Protein AF-C3YL64-F1 (afdb_monomer)

Structure (mmCIF, N/CA/C/O backbone):
data_AF-C3YL64-F1
#
_entry.id   AF-C3YL64-F1
#
loop_
_atom_site.group_PDB
_atom_site.id
_atom_site.type_symbol
_atom_site.label_atom_id
_atom_site.label_alt_id
_atom_site.label_comp_id
_atom_site.label_asym_id
_atom_site.label_entity_id
_atom_site.label_seq_id
_atom_site.pdbx_PDB_ins_code
_atom_site.Cartn_x
_atom_site.Cartn_y
_atom_site.Cartn_z
_atom_site.occupancy
_atom_site.B_iso_or_equiv
_atom_site.auth_seq_id
_atom_site.auth_comp_id
_atom_site.auth_asym_id
_atom_site.auth_atom_id
_atom_site.pdbx_PDB_model_num
ATOM 1 N N . LEU A 1 1 ? 18.282 7.233 -0.291 1.00 51.28 1 LEU A N 1
ATOM 2 C CA . LEU A 1 1 ? 16.861 7.371 0.098 1.00 51.28 1 LEU A CA 1
ATOM 3 C C . LEU A 1 1 ? 16.114 6.228 -0.570 1.00 51.28 1 LEU A C 1
ATOM 5 O O . LEU A 1 1 ? 16.091 6.190 -1.793 1.00 51.28 1 LEU A O 1
ATOM 9 N N . GLY A 1 2 ? 15.663 5.235 0.198 1.00 61.12 2 GLY A N 1
ATOM 10 C CA . GLY A 1 2 ? 14.927 4.095 -0.352 1.00 61.12 2 GLY A CA 1
ATOM 11 C C . GLY A 1 2 ? 13.511 4.534 -0.695 1.00 61.12 2 GLY A C 1
ATOM 12 O O . GLY A 1 2 ? 12.827 5.074 0.167 1.00 61.12 2 GLY A O 1
ATOM 13 N N . ALA A 1 3 ? 13.103 4.376 -1.950 1.00 73.94 3 ALA A N 1
ATOM 14 C CA . ALA A 1 3 ? 11.713 4.569 -2.337 1.00 73.94 3 ALA A CA 1
ATOM 15 C C . ALA A 1 3 ? 10.897 3.348 -1.895 1.00 73.94 3 ALA A C 1
ATOM 17 O O . ALA A 1 3 ? 11.397 2.221 -1.938 1.00 73.94 3 ALA A O 1
ATOM 18 N N . PHE A 1 4 ? 9.645 3.575 -1.500 1.00 80.44 4 PHE A N 1
ATOM 19 C CA . PHE A 1 4 ? 8.674 2.505 -1.312 1.00 80.44 4 PHE A CA 1
ATOM 20 C C . PHE A 1 4 ? 8.604 1.654 -2.589 1.00 80.44 4 PHE A C 1
ATOM 22 O O . PHE A 1 4 ? 8.343 2.175 -3.677 1.00 80.44 4 PHE A O 1
ATOM 29 N N . LYS A 1 5 ?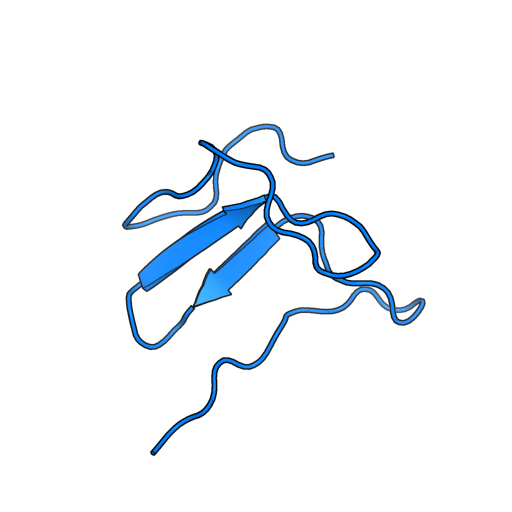 8.871 0.351 -2.463 1.00 86.50 5 LYS A N 1
ATOM 30 C CA . LYS A 1 5 ? 8.744 -0.602 -3.565 1.00 86.50 5 LYS A CA 1
ATOM 31 C C . LYS A 1 5 ? 7.398 -1.319 -3.424 1.00 86.50 5 LYS A C 1
ATOM 33 O O . LYS A 1 5 ? 7.269 -2.123 -2.502 1.00 86.50 5 LYS A O 1
ATOM 38 N N . PRO A 1 6 ? 6.422 -1.070 -4.313 1.00 90.12 6 PRO A N 1
ATOM 39 C CA . PRO A 1 6 ? 5.145 -1.760 -4.254 1.00 90.12 6 PRO A CA 1
ATOM 40 C C . PRO A 1 6 ? 5.305 -3.256 -4.539 1.00 90.12 6 PRO A C 1
ATOM 42 O O . PRO A 1 6 ? 6.148 -3.662 -5.345 1.00 90.12 6 PRO A O 1
ATOM 45 N N . THR A 1 7 ? 4.461 -4.067 -3.905 1.00 91.69 7 THR A N 1
ATOM 46 C CA . THR A 1 7 ? 4.284 -5.471 -4.274 1.00 91.69 7 THR A CA 1
ATOM 47 C C . THR A 1 7 ? 3.311 -5.552 -5.448 1.00 91.69 7 THR A C 1
ATOM 49 O O . THR A 1 7 ? 2.294 -4.856 -5.477 1.00 91.69 7 THR A O 1
ATOM 52 N N . CYS A 1 8 ? 3.633 -6.393 -6.427 1.00 93.44 8 CYS A N 1
ATOM 53 C CA . CYS A 1 8 ? 2.800 -6.624 -7.601 1.00 93.44 8 CYS A CA 1
ATOM 54 C C . CYS A 1 8 ? 2.474 -8.113 -7.738 1.00 93.44 8 CYS A C 1
ATOM 56 O O . CYS A 1 8 ? 3.275 -8.965 -7.346 1.00 93.44 8 CYS A O 1
ATOM 58 N N . THR A 1 9 ? 1.313 -8.420 -8.307 1.00 91.00 9 THR A N 1
ATOM 59 C CA . THR A 1 9 ? 0.921 -9.777 -8.692 1.00 91.00 9 THR A CA 1
ATOM 60 C C . THR A 1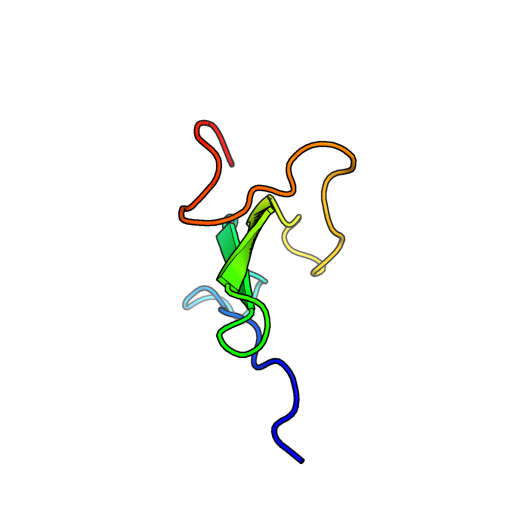 9 ? 1.656 -10.210 -9.974 1.00 91.00 9 THR A C 1
ATOM 62 O O . THR A 1 9 ? 2.215 -9.359 -10.677 1.00 91.00 9 THR A O 1
ATOM 65 N N . PRO A 1 10 ? 1.677 -11.514 -10.319 1.00 94.00 10 PRO A N 1
ATOM 66 C CA . PRO A 1 10 ? 2.288 -12.004 -11.561 1.00 94.00 10 PRO A CA 1
ATOM 67 C C . PRO A 1 10 ? 1.707 -11.380 -12.836 1.00 94.00 10 PRO A C 1
ATOM 69 O O . PRO A 1 10 ? 2.394 -11.282 -13.849 1.00 94.00 10 PRO A O 1
ATOM 72 N N . GLU A 1 11 ? 0.452 -10.939 -12.783 1.00 93.06 11 GLU A N 1
ATOM 73 C CA . GLU A 1 11 ? -0.259 -10.287 -13.884 1.00 93.06 11 GLU A CA 1
ATOM 74 C C . GLU A 1 11 ? 0.123 -8.803 -14.040 1.00 93.06 11 GLU A C 1
ATOM 76 O O . GLU A 1 11 ? -0.271 -8.168 -15.015 1.00 93.06 11 GLU A O 1
ATOM 81 N N . GLY A 1 12 ? 0.900 -8.249 -13.100 1.00 93.12 12 GLY A N 1
ATOM 82 C CA . GLY A 1 12 ? 1.371 -6.863 -13.123 1.00 93.12 12 GLY A CA 1
ATOM 83 C C . GLY A 1 12 ? 0.476 -5.861 -12.389 1.00 93.12 12 GLY A C 1
ATOM 84 O O . GLY A 1 12 ? 0.730 -4.662 -12.477 1.00 93.12 12 GLY A O 1
ATOM 85 N N . PHE A 1 13 ? -0.541 -6.321 -11.654 1.00 93.38 13 PHE A N 1
ATOM 86 C CA . PHE A 1 13 ? -1.364 -5.462 -10.796 1.00 93.38 13 PHE A CA 1
ATOM 87 C C . PHE A 1 13 ? -0.715 -5.244 -9.434 1.00 93.38 13 PHE A C 1
ATOM 89 O O . PHE A 1 13 ? 0.179 -5.989 -9.040 1.00 93.38 13 PHE A O 1
ATOM 96 N N . TYR A 1 14 ? -1.174 -4.244 -8.688 1.00 93.31 14 TYR A N 1
ATOM 97 C CA . TYR A 1 14 ? -0.770 -4.084 -7.294 1.00 93.31 14 TYR A CA 1
ATOM 98 C C . TYR A 1 14 ? -1.335 -5.222 -6.444 1.00 93.31 14 TYR A C 1
ATOM 100 O O . TYR A 1 14 ? -2.479 -5.640 -6.626 1.00 93.31 14 TYR A O 1
ATOM 108 N N . ALA A 1 15 ? -0.516 -5.747 -5.533 1.00 93.56 15 ALA A N 1
ATOM 109 C CA . ALA A 1 15 ? -0.964 -6.806 -4.647 1.00 93.56 15 ALA A CA 1
ATOM 110 C C . ALA A 1 15 ? -2.027 -6.272 -3.669 1.00 93.56 15 ALA A C 1
ATOM 112 O O . ALA A 1 15 ? -1.951 -5.115 -3.243 1.00 93.56 15 ALA A O 1
ATOM 113 N N . PRO A 1 16 ? -2.976 -7.117 -3.232 1.00 93.50 16 PRO A N 1
ATOM 114 C CA . PRO A 1 16 ? -4.012 -6.706 -2.287 1.00 93.50 16 PRO A CA 1
ATOM 115 C C . PRO A 1 16 ? -3.451 -6.139 -0.988 1.00 93.50 16 PRO A C 1
ATOM 117 O O . PRO A 1 16 ? -4.101 -5.325 -0.348 1.00 93.50 16 PRO A O 1
ATOM 120 N N . ILE A 1 17 ? -2.244 -6.560 -0.604 1.00 93.62 17 ILE A N 1
ATOM 121 C CA . ILE A 1 17 ? -1.528 -6.105 0.582 1.00 93.62 17 ILE A CA 1
ATOM 122 C C . ILE A 1 17 ? -0.236 -5.431 0.140 1.00 93.62 17 ILE A C 1
ATOM 124 O O . ILE A 1 17 ? 0.629 -6.058 -0.474 1.00 93.62 17 ILE A O 1
ATOM 128 N N . GLN A 1 18 ? -0.081 -4.178 0.545 1.00 92.88 18 GLN A N 1
ATOM 129 C CA . GLN A 1 18 ? 1.132 -3.398 0.361 1.00 92.88 18 GLN A CA 1
ATOM 130 C C . GLN A 1 18 ? 1.759 -3.137 1.720 1.00 92.88 18 GLN A C 1
ATOM 132 O O . GLN A 1 18 ? 1.055 -2.737 2.639 1.00 92.88 18 GLN A O 1
ATOM 137 N N . CYS A 1 19 ? 3.065 -3.358 1.845 1.00 91.50 19 CYS A N 1
ATOM 138 C CA . CYS A 1 19 ? 3.805 -3.099 3.075 1.00 91.50 19 CYS A CA 1
ATOM 139 C C . CYS A 1 19 ? 5.004 -2.201 2.783 1.00 91.50 19 CYS A C 1
ATOM 141 O O . CYS A 1 19 ? 5.860 -2.539 1.963 1.00 91.50 19 CYS A O 1
ATOM 143 N N . ASP A 1 20 ? 5.070 -1.062 3.460 1.00 90.38 20 ASP A N 1
ATOM 144 C CA . ASP A 1 20 ? 6.207 -0.162 3.422 1.00 90.38 20 ASP A CA 1
ATOM 145 C C . ASP A 1 20 ? 7.290 -0.654 4.381 1.00 90.38 20 ASP A C 1
ATOM 147 O O . ASP A 1 20 ? 7.173 -0.552 5.599 1.00 90.38 20 ASP A O 1
ATOM 151 N N . GLY A 1 21 ? 8.374 -1.192 3.821 1.00 85.38 21 GLY A N 1
ATOM 152 C CA . GLY A 1 21 ? 9.519 -1.656 4.601 1.00 85.38 21 GLY A CA 1
ATOM 153 C C . GLY A 1 21 ? 10.279 -0.542 5.333 1.00 85.38 21 GLY A C 1
ATOM 154 O O . GLY A 1 21 ? 11.084 -0.859 6.205 1.00 85.38 21 GLY A O 1
ATOM 155 N N . LEU A 1 22 ? 10.053 0.738 5.001 1.00 84.38 22 LEU A N 1
ATOM 156 C CA . LEU A 1 22 ? 10.665 1.869 5.707 1.00 84.38 22 LEU A CA 1
ATOM 157 C C . LEU A 1 22 ? 9.894 2.245 6.971 1.00 84.38 22 LEU A C 1
ATOM 159 O O . 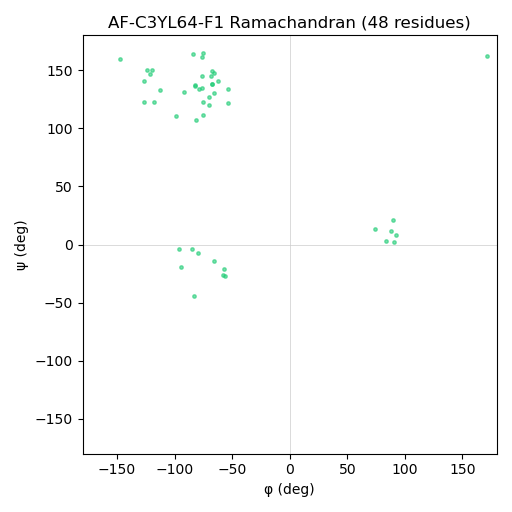LEU A 1 22 ? 10.517 2.493 8.002 1.00 84.38 22 LEU A O 1
ATOM 163 N N . THR A 1 23 ? 8.564 2.311 6.899 1.00 87.62 23 THR A N 1
ATOM 164 C CA . THR A 1 23 ? 7.729 2.695 8.050 1.00 87.62 23 THR A CA 1
ATOM 165 C 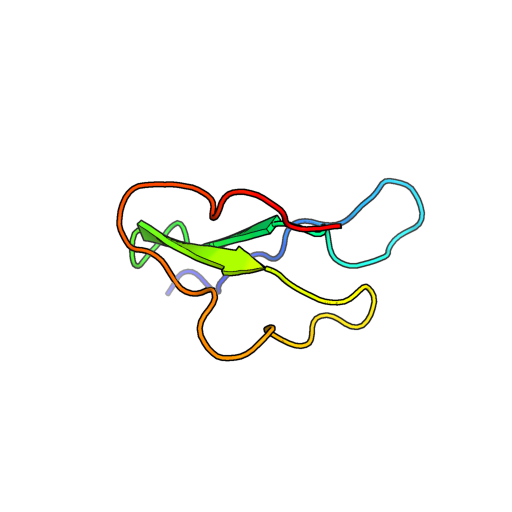C . THR A 1 23 ? 7.216 1.497 8.846 1.00 87.62 23 THR A C 1
ATOM 167 O O . THR A 1 23 ? 6.845 1.652 10.008 1.00 87.62 23 THR A O 1
ATOM 170 N N . GLY A 1 24 ? 7.208 0.304 8.247 1.00 88.25 24 GLY A N 1
ATOM 171 C CA . GLY A 1 24 ? 6.561 -0.884 8.802 1.00 88.25 24 GLY A CA 1
ATOM 172 C C . GLY A 1 24 ? 5.031 -0.847 8.706 1.00 88.25 24 GLY A C 1
ATOM 173 O O . GLY A 1 24 ? 4.364 -1.641 9.374 1.00 88.25 24 GLY A O 1
ATOM 174 N N . ASP A 1 25 ? 4.476 0.075 7.911 1.00 91.25 25 ASP A N 1
ATOM 175 C CA . ASP A 1 25 ? 3.039 0.163 7.659 1.00 91.25 25 ASP A CA 1
ATOM 176 C C . ASP A 1 25 ? 2.634 -0.836 6.580 1.00 91.25 25 ASP A C 1
ATOM 178 O O . ASP A 1 25 ? 3.271 -0.906 5.532 1.00 91.25 25 ASP A O 1
ATOM 182 N N . CYS A 1 26 ? 1.525 -1.538 6.778 1.00 93.38 26 CYS A N 1
ATOM 183 C CA . CYS A 1 26 ? 0.865 -2.297 5.724 1.00 93.38 26 CYS A CA 1
ATOM 184 C C . CYS A 1 26 ? -0.556 -1.781 5.500 1.00 93.38 26 CYS A C 1
ATOM 186 O O . CYS A 1 26 ? -1.187 -1.287 6.427 1.00 93.38 26 CYS A O 1
ATOM 188 N N . TRP A 1 27 ? -1.079 -1.883 4.283 1.00 93.88 27 TRP A N 1
ATOM 189 C CA . TRP A 1 27 ? -2.442 -1.475 3.939 1.00 93.88 27 TRP A CA 1
ATOM 190 C C . TRP A 1 27 ? -3.022 -2.364 2.841 1.00 93.88 27 TRP A C 1
ATOM 192 O O . TRP A 1 27 ? -2.278 -3.010 2.096 1.00 93.88 27 TRP A O 1
ATOM 202 N N . CYS A 1 28 ? -4.352 -2.380 2.722 1.00 94.56 28 CYS A N 1
ATOM 203 C CA . CYS A 1 28 ? -4.991 -2.976 1.559 1.00 94.56 28 CYS A CA 1
ATOM 204 C C . CYS A 1 28 ? -4.866 -2.023 0.369 1.00 94.56 28 CYS A C 1
ATOM 206 O O . CYS A 1 28 ? -5.133 -0.824 0.501 1.00 94.56 28 CYS A O 1
ATOM 208 N N . SER A 1 29 ? -4.507 -2.546 -0.799 1.00 94.38 29 SER A N 1
ATOM 209 C CA . SER A 1 29 ? -4.493 -1.782 -2.044 1.00 94.38 29 SER A CA 1
ATOM 210 C C . SER A 1 29 ? -5.401 -2.401 -3.096 1.00 94.38 29 SER A C 1
ATOM 212 O O . SER A 1 29 ? -5.602 -3.613 -3.140 1.00 94.38 29 SER A O 1
ATOM 214 N N . LEU A 1 30 ? -5.993 -1.541 -3.913 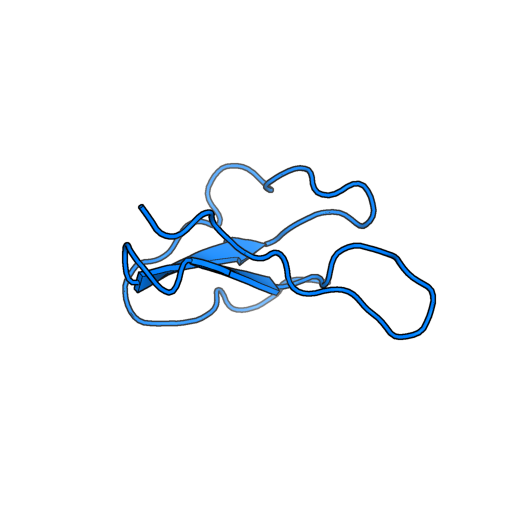1.00 92.44 30 LEU A N 1
ATOM 215 C CA . LEU A 1 30 ? -6.730 -1.933 -5.102 1.00 92.44 30 LEU A CA 1
ATOM 216 C C . LEU A 1 30 ? -5.745 -2.308 -6.228 1.00 92.44 30 LEU A C 1
ATOM 218 O O . LEU A 1 30 ? -4.585 -1.896 -6.183 1.00 92.44 30 LEU A O 1
ATOM 222 N N . PRO A 1 31 ? -6.181 -3.044 -7.271 1.00 93.19 31 PRO A N 1
ATOM 223 C CA . PRO A 1 31 ? -5.305 -3.466 -8.373 1.00 93.19 31 PRO A CA 1
ATOM 224 C C . PRO A 1 31 ? -4.601 -2.322 -9.122 1.00 93.19 31 PRO A C 1
ATOM 226 O O . PRO A 1 31 ? -3.585 -2.554 -9.778 1.00 93.19 31 PRO A O 1
ATOM 229 N N . ASP A 1 32 ? -5.128 -1.098 -9.027 1.00 92.50 32 ASP A N 1
ATOM 230 C CA . ASP A 1 32 ? -4.567 0.139 -9.584 1.00 92.50 32 ASP A CA 1
ATOM 231 C C . ASP A 1 32 ? -3.520 0.812 -8.670 1.00 92.50 32 ASP A C 1
ATOM 233 O O . ASP A 1 32 ? -2.921 1.816 -9.052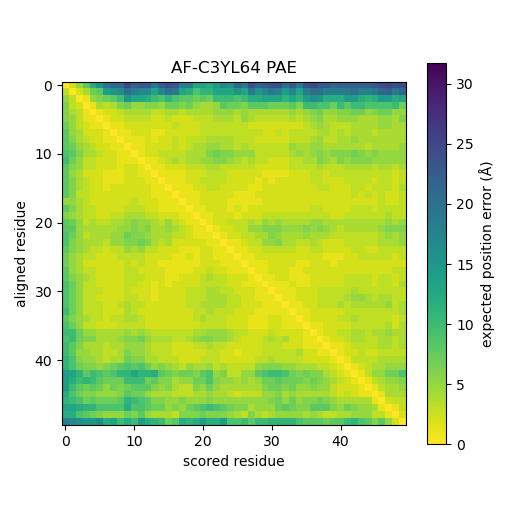 1.00 92.50 32 ASP A O 1
ATOM 237 N N . GLY A 1 33 ? -3.292 0.264 -7.472 1.00 90.94 33 GLY A N 1
ATOM 238 C CA . GLY A 1 33 ? -2.367 0.773 -6.462 1.00 90.94 33 GLY A CA 1
ATOM 239 C C . GLY A 1 33 ? -2.984 1.747 -5.464 1.00 90.94 33 GLY A C 1
ATOM 240 O O . GLY A 1 33 ? -2.274 2.243 -4.586 1.00 90.94 33 GLY A O 1
ATOM 241 N N . THR A 1 34 ? -4.288 2.012 -5.552 1.00 93.25 34 THR A N 1
ATOM 242 C CA . THR A 1 34 ? -4.981 2.902 -4.619 1.00 93.25 34 THR A CA 1
ATOM 243 C C . THR A 1 34 ? -5.088 2.254 -3.239 1.00 93.25 34 THR A C 1
ATOM 245 O O . THR A 1 34 ? -5.604 1.147 -3.097 1.00 93.25 34 THR A O 1
ATOM 248 N N . GLU A 1 35 ? -4.640 2.953 -2.194 1.00 93.06 35 GLU A N 1
ATOM 249 C CA . GLU A 1 35 ? -4.845 2.526 -0.807 1.00 93.06 35 GLU A CA 1
ATOM 250 C C . GLU A 1 35 ? -6.337 2.546 -0.440 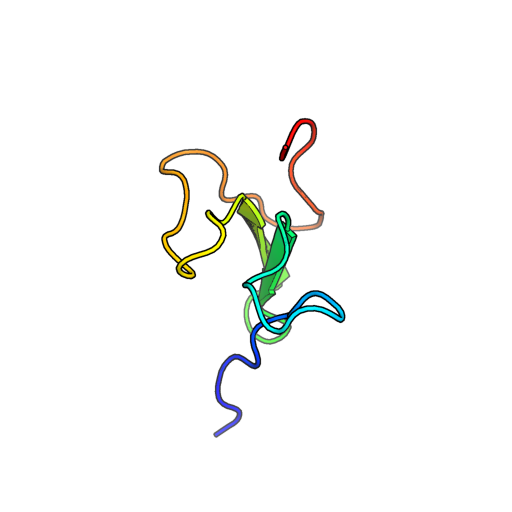1.00 93.06 35 GLU A C 1
ATOM 252 O O . GLU A 1 35 ? -7.033 3.556 -0.601 1.00 93.06 35 GLU A O 1
ATOM 257 N N . VAL A 1 36 ? -6.819 1.445 0.137 1.00 92.69 36 VAL A N 1
ATOM 258 C CA . VAL A 1 36 ? -8.143 1.388 0.755 1.00 92.69 36 VAL A CA 1
ATOM 259 C C . VAL A 1 36 ? -8.083 2.128 2.089 1.00 92.69 36 VAL A C 1
ATOM 261 O O . VAL A 1 36 ? -7.456 1.675 3.052 1.00 92.69 36 VAL A O 1
ATOM 264 N N . LYS A 1 37 ? -8.756 3.278 2.164 1.00 90.94 37 LYS A N 1
ATOM 265 C CA . LYS A 1 37 ? -8.771 4.121 3.367 1.00 90.94 37 LYS A CA 1
ATOM 266 C C . LYS A 1 37 ? -9.197 3.334 4.607 1.00 90.94 37 LYS A C 1
ATOM 268 O O . LYS A 1 37 ? -10.203 2.633 4.591 1.00 90.94 37 LYS A O 1
ATOM 273 N N . GLY A 1 38 ? -8.451 3.514 5.696 1.00 90.19 38 GLY A N 1
ATOM 274 C CA . GLY A 1 38 ? -8.744 2.891 6.991 1.00 90.19 38 GLY A CA 1
ATOM 275 C C . GLY A 1 38 ? -8.220 1.463 7.151 1.00 90.19 38 GLY A C 1
ATOM 276 O O . GLY A 1 38 ? -8.448 0.866 8.195 1.00 90.19 38 GLY A O 1
ATOM 277 N N . THR A 1 39 ? -7.501 0.924 6.161 1.00 92.62 39 THR A N 1
ATOM 278 C CA . THR A 1 39 ? -6.878 -0.411 6.250 1.00 92.62 39 THR A CA 1
ATOM 279 C C . THR A 1 39 ? -5.410 -0.373 6.671 1.00 92.62 39 THR A C 1
ATOM 281 O O . THR A 1 39 ? -4.796 -1.420 6.841 1.00 92.62 39 THR A O 1
ATOM 284 N N . ARG A 1 40 ? -4.834 0.822 6.839 1.00 92.62 40 ARG A N 1
ATOM 285 C CA . ARG A 1 40 ? -3.427 1.004 7.195 1.00 92.62 40 ARG A CA 1
ATOM 286 C C . ARG A 1 40 ? -3.161 0.575 8.640 1.00 92.62 40 ARG A C 1
ATOM 288 O O . ARG A 1 40 ? -3.729 1.144 9.570 1.00 92.62 40 ARG A O 1
ATOM 295 N N . THR A 1 41 ? -2.284 -0.405 8.820 1.00 92.38 41 THR A N 1
ATOM 296 C CA . THR A 1 41 ? -1.910 -1.011 10.102 1.00 92.38 41 THR A CA 1
ATOM 2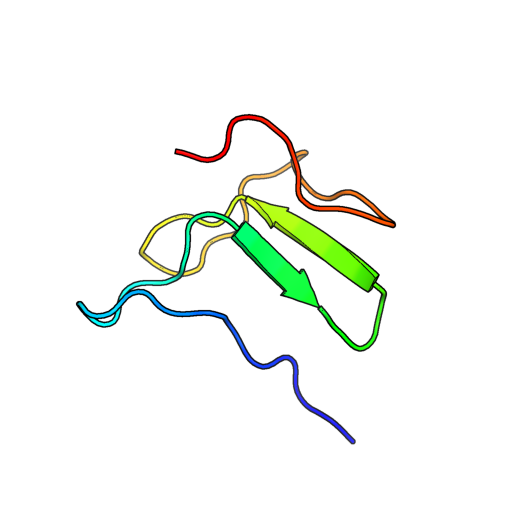97 C C . THR A 1 41 ? -0.396 -0.995 10.296 1.00 92.38 41 THR A C 1
ATOM 299 O O . THR A 1 41 ? 0.364 -1.250 9.365 1.00 92.38 41 THR A O 1
ATOM 302 N N . GLN A 1 42 ? 0.056 -0.732 11.525 1.00 87.25 42 GLN A N 1
ATOM 303 C CA . GLN A 1 42 ? 1.466 -0.853 11.908 1.00 87.25 42 GLN A CA 1
ATOM 304 C C . GLN A 1 42 ? 1.755 -2.251 12.455 1.00 87.25 42 GLN A C 1
ATOM 306 O O . GLN A 1 42 ? 1.048 -2.732 13.339 1.00 87.25 42 GLN A O 1
ATOM 311 N N . GLY A 1 43 ? 2.823 -2.885 11.965 1.00 80.25 43 GLY A N 1
ATOM 312 C CA . GLY A 1 43 ? 3.325 -4.143 12.529 1.00 80.25 43 GLY A CA 1
ATOM 313 C C . GLY A 1 43 ? 2.707 -5.422 11.959 1.00 80.25 43 GLY A C 1
ATOM 314 O O . GLY A 1 43 ? 2.941 -6.500 12.501 1.00 80.25 43 GLY A O 1
ATOM 315 N N . GLY A 1 44 ? 1.954 -5.336 10.862 1.00 81.56 44 GLY A N 1
ATOM 316 C CA . GLY A 1 44 ? 1.465 -6.519 10.162 1.00 81.56 44 GLY A CA 1
ATOM 317 C C . GLY A 1 44 ? 0.462 -6.198 9.059 1.00 81.56 44 GLY A C 1
ATOM 318 O O . GLY A 1 44 ? -0.096 -5.098 9.045 1.00 81.56 44 GLY A O 1
ATOM 319 N N . PRO A 1 45 ? 0.235 -7.144 8.133 1.00 84.75 45 PRO A N 1
ATOM 320 C CA . PRO A 1 45 ? -0.726 -6.976 7.059 1.00 84.75 45 PRO A CA 1
ATOM 321 C C . PRO A 1 45 ? -2.162 -6.925 7.601 1.00 84.75 45 PRO A C 1
ATOM 323 O O . PRO A 1 45 ? -2.509 -7.723 8.479 1.00 84.75 45 PRO A O 1
ATOM 326 N N . PRO A 1 46 ? -3.011 -6.026 7.080 1.00 87.00 46 PRO A N 1
ATOM 327 C CA . PRO A 1 46 ? -4.424 -6.011 7.431 1.00 87.00 46 PRO A CA 1
ATOM 328 C C . PRO A 1 46 ? -5.114 -7.317 7.016 1.00 87.00 46 PRO A C 1
ATOM 330 O O . PRO A 1 46 ? -4.854 -7.883 5.953 1.00 87.00 46 PRO A O 1
ATOM 333 N N . THR A 1 47 ? -6.013 -7.807 7.867 1.00 83.94 47 THR A N 1
ATOM 334 C CA . THR A 1 47 ? -6.848 -8.980 7.591 1.00 83.94 47 THR A CA 1
ATOM 335 C C . THR A 1 47 ? -8.023 -8.602 6.690 1.00 83.94 47 THR A C 1
ATOM 337 O O . THR A 1 47 ? -8.719 -7.624 6.949 1.00 83.94 47 THR A O 1
ATOM 340 N N . GLY A 1 48 ? -8.285 -9.410 5.658 1.00 82.81 48 GLY A N 1
ATOM 341 C CA . GLY A 1 48 ? -9.458 -9.241 4.791 1.00 82.81 48 GLY A CA 1
ATOM 342 C C . GLY A 1 48 ? -9.261 -8.340 3.569 1.00 82.81 48 GLY A C 1
ATOM 343 O O . GLY A 1 48 ? -10.251 -7.856 3.026 1.00 82.81 48 GLY A O 1
ATOM 344 N N . CYS A 1 49 ? -8.022 -8.120 3.120 1.00 84.19 49 CYS A N 1
ATOM 345 C CA . CYS A 1 49 ? -7.793 -7.620 1.762 1.00 84.19 49 CYS A CA 1
ATOM 346 C C . CYS A 1 49 ? -8.181 -8.697 0.732 1.00 84.19 49 CYS A C 1
ATOM 348 O O . CYS A 1 49 ? -8.024 -9.889 1.002 1.00 84.19 49 CYS A O 1
ATOM 350 N N . PHE A 1 50 ? -8.722 -8.256 -0.401 1.00 72.81 50 PHE A N 1
ATOM 351 C CA . PHE A 1 50 ? -9.472 -9.065 -1.374 1.00 72.81 50 PHE A CA 1
ATOM 352 C C . PHE A 1 50 ? -8.587 -9.871 -2.325 1.00 72.81 50 PHE A C 1
ATOM 354 O O . PHE A 1 50 ? -7.547 -9.325 -2.751 1.00 72.81 50 PHE A O 1
#

Solvent-accessible surface area (backbone atoms only — not comparable to full-atom values): 3052 Å² total; per-residue (Å²): 134,87,73,84,67,82,46,60,42,98,88,70,33,32,26,30,60,36,59,37,86,87,81,43,38,9,24,26,26,40,58,88,57,49,71,46,86,92,34,69,30,77,82,45,74,50,85,85,56,116

Organism: Branchiostoma floridae (NCBI:txid7739)

InterPro domains:
  IPR000716 Thyroglobulin type-1 [PF00086] (2-46)
  IPR000716 Thyroglobulin type-1 [PS51162] (1-49)
  IPR000716 Thyroglobulin type-1 [SM00211] (5-49)
  IPR000716 Thyroglobulin type-1 [cd00191] (1-46)
  IPR036857 Thyroglobulin type-1 superfamily [G3DSA:4.10.800.10] (1-50)
  IPR036857 Thyroglobulin type-1 superfamily [SSF57610] (2-47)
  IPR051950 Developmental regulator and protease inhibitor [PTHR12352] (2-47)

Nearest PDB structures (foldseek):
  1l3h-assembly1_A  TM=9.197E-01  e=1.184E-04  unclassified
  8d6g-assembly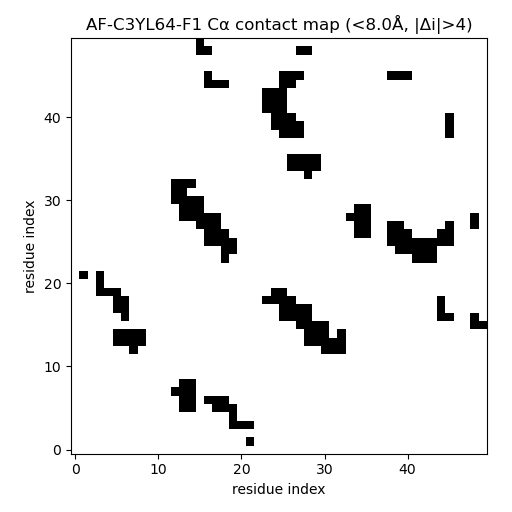1_A  TM=9.132E-01  e=2.405E-04  Nanorana parkeri
  8d6m-assembly1_A  TM=9.152E-01  e=2.736E-04  Nanorana parkeri
  6o0f-assembly1_A  TM=8.582E-01  e=8.731E-04  Aquarana catesbeiana
  6o0d-assembly2_B  TM=8.592E-01  e=1.130E-03  Aquarana catesbeiana

Sequence (50 aa):
LGAFKPTCTPEGFYAPIQCDGLTGDCWCSLPDGTEVKGTRTQGGPPTGCF

Radius of gyration: 10.34 Å; Cα contacts (8 Å, |Δi|>4): 95; chains: 1; bounding box: 26×19×26 Å

Foldseek 3Di:
DDDQDFDADPVGFTDQWGAGPVQQWIAGADRNRHGDPPRIDHPDTGPDRD

Secondary structure (DSSP, 8-state):
-PPP---B-TTSSBPSEEE-TTT-EEEEB-TTS-B-TT--EESSPPTT--

pLDDT: mean 88.13, std 8.33, range [51.28, 94.56]

Mean predicted aligned error: 4.34 Å